Protein AF-F9EGR3-F1 (afdb_monomer)

Sequence (83 aa):
MYSAWTRSGASGSWACLARVFAGSHLTDPFVRLERTRVLTIETLPARADRRTLPCPMADGEALVRLPLRLEAVRGVVPVLLPC

Radius of gyration: 17.46 Å; Cα contacts (8 Å, |Δi|>4): 42; chains: 1; bounding box: 32×32×51 Å

Secondary structure (DSSP, 8-state):
---------TTHHHHHHHHHHTT-GGGSTT------SEEEE-PPPPPTT---PPPPEETTEEP--S-EEEE--TTSS------

Mean predicted aligned error: 10.26 Å

Foldseek 3Di:
DDDDDDDDDVPPPVVLVVCVVVVNNVPPPPDDDDDDFKDWDADDPDDPPDDDDDFDDDPRHGDPDDGDIDGNDPPPDDDDDDD

pLDDT: mean 77.88, std 19.4, range [29.19, 96.19]

Solvent-accessible surface area (backbone atoms only — not comparable to full-atom values): 6045 Å² total; per-residue (Å²): 137,90,79,79,88,77,89,75,64,102,73,57,63,63,61,49,52,52,25,53,77,68,71,58,38,78,77,38,92,89,50,84,87,81,91,75,56,67,48,78,48,70,76,74,83,84,55,102,82,64,74,83,74,80,78,54,66,56,100,88,42,82,49,99,63,76,65,41,81,47,70,70,73,80,83,80,69,90,75,92,73,90,132

Structure (mmCIF, N/CA/C/O backbone):
data_AF-F9EGR3-F1
#
_entry.id   AF-F9EGR3-F1
#
loop_
_atom_site.group_PDB
_atom_site.id
_atom_site.type_symbol
_atom_site.label_atom_id
_atom_site.label_alt_id
_atom_si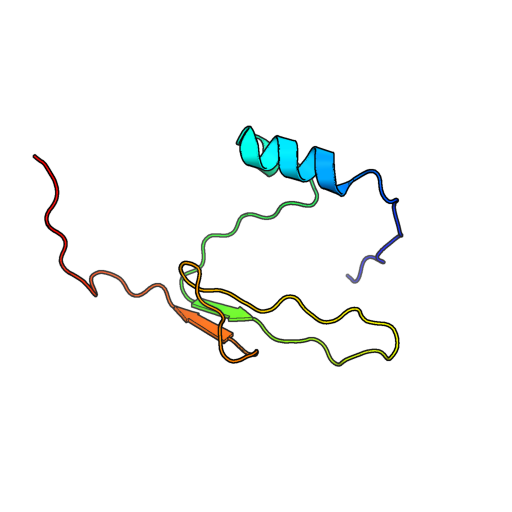te.label_comp_id
_atom_site.label_asym_id
_atom_site.label_entity_id
_atom_site.label_seq_id
_atom_site.pdbx_PDB_ins_code
_atom_site.Cartn_x
_atom_site.Cartn_y
_atom_site.Cartn_z
_atom_site.occupancy
_atom_site.B_iso_or_equiv
_atom_site.auth_seq_id
_atom_site.auth_comp_id
_atom_site.auth_asym_id
_atom_site.auth_atom_id
_atom_site.pdbx_PDB_model_num
ATOM 1 N N . MET A 1 1 ? -6.176 5.231 -24.136 1.00 29.19 1 MET A N 1
ATOM 2 C CA . MET A 1 1 ? -5.147 6.124 -24.710 1.00 29.19 1 MET A CA 1
ATOM 3 C C . MET A 1 1 ? -3.799 5.673 -24.158 1.00 29.19 1 MET A C 1
ATOM 5 O O . MET A 1 1 ? -3.522 5.910 -22.992 1.00 29.19 1 MET A O 1
ATOM 9 N N . TYR A 1 2 ? -3.042 4.884 -24.926 1.00 29.62 2 TYR A N 1
ATOM 10 C CA . TYR A 1 2 ? -1.740 4.346 -24.515 1.00 29.62 2 TYR A CA 1
ATOM 11 C C . TYR A 1 2 ? -0.656 5.358 -24.898 1.00 29.62 2 TYR A C 1
ATOM 13 O O . TYR A 1 2 ? -0.377 5.521 -26.082 1.00 29.62 2 TYR A O 1
ATOM 21 N N . SER A 1 3 ? -0.067 6.057 -23.928 1.00 30.91 3 SER A N 1
ATOM 22 C CA . SER A 1 3 ? 1.099 6.910 -24.169 1.00 30.91 3 SER A CA 1
ATOM 23 C C . SER A 1 3 ? 2.388 6.128 -23.925 1.00 30.91 3 SER A C 1
ATOM 25 O O . SER A 1 3 ? 2.604 5.520 -22.875 1.00 30.91 3 SER A O 1
ATOM 27 N N . ALA A 1 4 ? 3.214 6.127 -24.967 1.00 31.97 4 ALA A N 1
ATOM 28 C CA . ALA A 1 4 ? 4.504 5.479 -25.064 1.00 31.97 4 ALA A CA 1
ATOM 29 C C . ALA A 1 4 ? 5.459 5.921 -23.946 1.00 31.97 4 ALA A C 1
ATOM 31 O O . ALA A 1 4 ? 5.621 7.106 -23.665 1.00 31.97 4 ALA A O 1
ATOM 32 N N . TRP A 1 5 ? 6.132 4.941 -23.345 1.00 37.62 5 TRP A N 1
ATOM 33 C CA . TRP A 1 5 ? 7.292 5.150 -22.488 1.00 37.62 5 TRP A CA 1
ATOM 34 C C . TRP A 1 5 ? 8.477 5.600 -23.347 1.00 37.62 5 TRP A C 1
ATOM 36 O O . TRP A 1 5 ? 9.182 4.774 -23.929 1.00 37.62 5 TRP A O 1
ATOM 46 N N . THR A 1 6 ? 8.718 6.907 -23.434 1.00 37.91 6 THR A N 1
ATOM 47 C CA . THR A 1 6 ? 9.981 7.422 -23.966 1.00 37.91 6 THR A CA 1
ATOM 48 C C . THR A 1 6 ? 10.997 7.549 -22.841 1.00 37.91 6 THR A C 1
ATOM 50 O O . THR A 1 6 ? 10.889 8.372 -21.936 1.00 37.91 6 THR A O 1
ATOM 53 N N . ARG A 1 7 ? 11.988 6.671 -22.948 1.00 44.53 7 ARG A N 1
ATOM 54 C CA . ARG A 1 7 ? 13.294 6.639 -22.298 1.00 44.53 7 ARG A CA 1
ATOM 55 C C . ARG A 1 7 ? 13.851 8.051 -22.011 1.00 44.53 7 ARG A C 1
ATOM 57 O O . ARG A 1 7 ? 14.244 8.764 -22.923 1.00 44.53 7 ARG A O 1
ATOM 64 N N . SER A 1 8 ? 13.951 8.394 -20.732 1.00 41.69 8 SER A N 1
ATOM 65 C CA . SER A 1 8 ? 14.855 9.403 -20.164 1.00 41.69 8 SER A CA 1
ATOM 66 C C . SER A 1 8 ? 15.445 8.710 -18.933 1.00 41.69 8 SER A C 1
ATOM 68 O O . SER A 1 8 ? 14.711 8.306 -18.040 1.00 41.69 8 SER A O 1
ATOM 70 N N . GLY A 1 9 ? 16.680 8.216 -18.989 1.00 37.03 9 GLY A N 1
ATOM 71 C CA . GLY A 1 9 ? 17.863 9.047 -18.795 1.00 37.03 9 GLY A CA 1
ATOM 72 C C . GLY A 1 9 ? 18.248 8.919 -17.319 1.00 37.03 9 GLY A C 1
ATOM 73 O O . GLY A 1 9 ? 17.476 9.293 -16.445 1.00 37.03 9 GLY A O 1
ATOM 74 N N . ALA A 1 10 ? 19.399 8.318 -17.024 1.00 43.03 10 ALA A N 1
ATOM 75 C CA . ALA A 1 10 ? 19.829 7.881 -15.690 1.00 43.03 10 ALA A CA 1
ATOM 76 C C . ALA A 1 10 ? 20.093 9.015 -14.660 1.00 43.03 10 ALA A C 1
ATOM 78 O O . ALA A 1 10 ? 20.792 8.809 -13.675 1.00 43.03 10 ALA A O 1
ATOM 79 N N . SER A 1 11 ? 19.522 10.202 -14.867 1.00 43.44 11 SER A N 1
ATOM 80 C CA . SER A 1 11 ? 19.587 11.391 -14.009 1.00 43.44 11 SER A CA 1
ATOM 81 C C . SER A 1 11 ? 18.271 11.690 -13.264 1.00 43.44 11 SER A C 1
ATOM 83 O O . SER A 1 11 ? 18.239 12.576 -12.415 1.00 43.44 11 SER A O 1
ATOM 85 N N . GLY A 1 12 ? 17.184 10.952 -13.537 1.00 53.56 12 GLY A N 1
ATOM 86 C CA . GLY A 1 12 ? 15.845 11.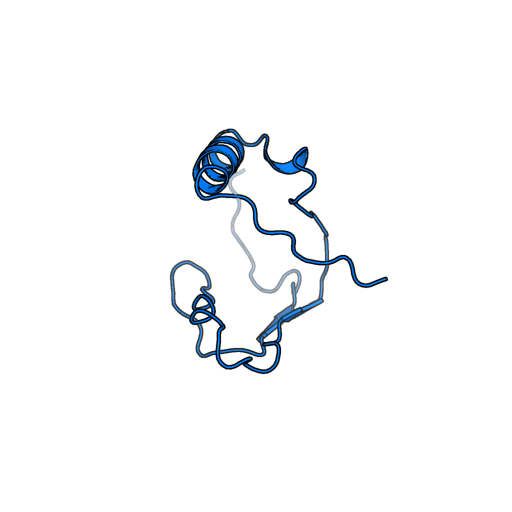231 -12.988 1.00 53.56 12 GLY A CA 1
ATOM 87 C C . GLY A 1 12 ? 15.499 10.595 -11.631 1.00 53.56 12 GLY A C 1
ATOM 88 O O . GLY A 1 12 ? 14.590 11.072 -10.953 1.00 53.56 12 GLY A O 1
ATOM 89 N N . SER A 1 13 ? 16.197 9.538 -11.197 1.00 62.62 13 SER A N 1
ATOM 90 C CA . SER A 1 13 ? 15.808 8.766 -10.000 1.00 62.62 13 SER A CA 1
ATOM 91 C C . SER A 1 13 ? 16.152 9.465 -8.684 1.00 62.62 13 SER A C 1
ATOM 93 O O . SER A 1 13 ? 15.332 9.494 -7.770 1.00 62.62 13 SER A O 1
ATOM 95 N N . TRP A 1 14 ? 17.340 10.066 -8.589 1.00 69.38 14 TRP A N 1
ATOM 96 C CA . TRP A 1 14 ? 17.816 10.702 -7.356 1.00 69.38 14 TRP A CA 1
ATOM 97 C C . TRP A 1 14 ? 17.082 11.997 -7.031 1.00 69.38 14 TRP A C 1
ATOM 99 O O . TRP A 1 14 ? 16.751 12.237 -5.876 1.00 69.38 14 TRP A O 1
ATOM 109 N N . ALA A 1 15 ? 16.759 12.803 -8.044 1.00 73.81 15 ALA A N 1
ATOM 110 C CA . ALA A 1 15 ? 15.971 14.016 -7.851 1.00 73.81 15 ALA A CA 1
ATOM 111 C C . ALA A 1 15 ? 14.537 13.701 -7.384 1.00 73.81 15 ALA A C 1
ATOM 113 O O . ALA A 1 15 ? 13.983 14.426 -6.560 1.00 73.81 15 ALA A O 1
ATOM 114 N N . CYS A 1 16 ? 13.951 12.603 -7.874 1.00 74.25 16 CYS A N 1
ATOM 115 C CA . CYS A 1 16 ? 12.655 12.115 -7.404 1.00 74.25 16 CYS A CA 1
ATOM 116 C C . CYS A 1 16 ? 12.739 11.640 -5.944 1.00 74.25 16 CYS A C 1
ATOM 118 O O . CYS A 1 16 ? 11.966 12.100 -5.108 1.00 74.25 16 CYS A O 1
ATOM 120 N N . LEU A 1 17 ? 13.740 10.817 -5.607 1.00 81.69 17 LEU A N 1
ATOM 121 C CA . LEU A 1 17 ? 14.009 10.388 -4.228 1.00 81.69 17 LEU A CA 1
ATOM 122 C C . LEU A 1 17 ? 14.211 11.577 -3.278 1.00 81.69 17 LEU A C 1
ATOM 124 O O . LEU A 1 17 ? 13.604 11.613 -2.212 1.00 81.69 17 LEU A O 1
ATOM 128 N N . ALA A 1 18 ? 14.984 12.589 -3.678 1.00 86.50 18 ALA A N 1
ATOM 129 C CA . ALA A 1 18 ? 15.184 13.802 -2.887 1.00 86.50 18 ALA A CA 1
ATOM 130 C C . ALA A 1 18 ? 13.862 14.541 -2.606 1.00 86.50 18 ALA A C 1
ATOM 132 O O . ALA A 1 18 ? 13.631 14.982 -1.482 1.00 86.50 18 ALA A O 1
ATOM 133 N N . ARG A 1 19 ? 12.955 14.626 -3.591 1.00 87.44 19 ARG A N 1
ATOM 134 C CA . ARG A 1 19 ? 11.608 15.196 -3.398 1.00 87.44 19 ARG A CA 1
ATOM 135 C C . ARG A 1 19 ? 10.721 14.343 -2.492 1.00 87.44 19 ARG A C 1
ATOM 137 O O . ARG A 1 19 ? 9.892 14.898 -1.773 1.00 87.44 19 ARG A O 1
ATOM 144 N N . VAL A 1 20 ? 10.873 13.017 -2.513 1.00 89.50 20 VAL A N 1
ATOM 145 C CA . VAL A 1 20 ? 10.165 12.124 -1.582 1.00 89.50 20 VAL A CA 1
ATOM 146 C C . VAL A 1 20 ? 10.604 12.421 -0.151 1.00 89.50 20 VAL A C 1
ATOM 148 O O . VAL A 1 20 ? 9.748 12.700 0.685 1.00 89.50 20 VAL A O 1
ATOM 151 N N . PHE A 1 21 ? 11.914 12.476 0.107 1.00 89.31 21 PHE A N 1
ATOM 152 C CA . PHE A 1 21 ? 12.449 12.797 1.436 1.00 89.31 21 PHE A CA 1
ATOM 153 C C . PHE A 1 21 ? 12.118 14.222 1.897 1.00 89.31 21 PHE A C 1
ATOM 155 O O . PHE A 1 21 ? 11.905 14.442 3.084 1.00 89.31 21 PHE A O 1
ATOM 162 N N . ALA A 1 22 ? 12.021 15.178 0.971 1.00 91.38 22 ALA A N 1
ATOM 163 C CA . ALA A 1 22 ? 11.592 16.545 1.267 1.00 91.38 22 ALA A CA 1
ATOM 164 C C . ALA A 1 22 ? 10.062 16.709 1.391 1.00 91.38 22 ALA A C 1
ATOM 166 O O . ALA A 1 22 ? 9.591 17.806 1.682 1.00 91.38 22 ALA A O 1
ATOM 167 N N . GLY A 1 23 ? 9.266 15.666 1.122 1.00 91.94 23 GLY A N 1
ATOM 168 C CA . GLY A 1 23 ? 7.801 15.730 1.172 1.00 91.94 23 GLY A CA 1
ATOM 169 C C . GLY A 1 23 ? 7.132 16.518 0.033 1.00 91.94 23 GLY A C 1
ATOM 170 O O . GLY A 1 23 ? 5.933 16.766 0.091 1.00 91.94 23 GLY A O 1
ATOM 171 N N . SER A 1 24 ? 7.862 16.887 -1.024 1.00 91.38 24 SER A N 1
ATOM 172 C CA . SER A 1 24 ? 7.380 17.746 -2.124 1.00 91.38 24 SER A CA 1
ATOM 173 C C . SER A 1 24 ? 7.080 17.000 -3.431 1.00 91.38 24 SER A C 1
ATOM 175 O O . SER A 1 24 ? 6.765 17.610 -4.448 1.00 91.38 24 SER A O 1
ATOM 177 N N . HIS A 1 25 ? 7.155 15.670 -3.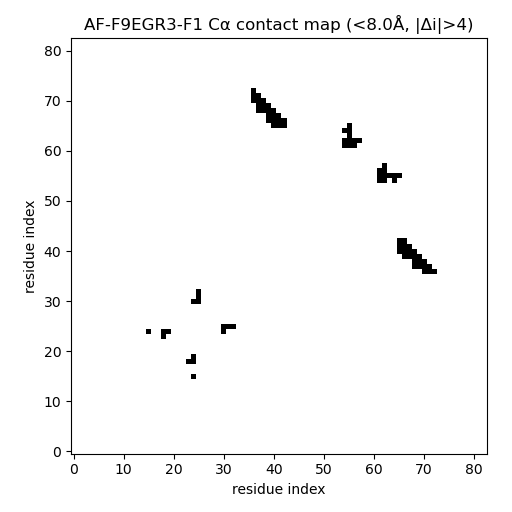421 1.00 90.00 25 HIS A N 1
ATOM 178 C CA . HIS A 1 25 ? 7.011 14.812 -4.602 1.00 90.00 25 HIS A CA 1
ATOM 179 C C . HIS A 1 25 ? 5.613 14.807 -5.245 1.00 90.00 25 HIS A C 1
ATOM 181 O O . HIS A 1 25 ? 5.494 14.426 -6.404 1.00 90.00 25 HIS A O 1
ATOM 187 N N . LEU A 1 26 ? 4.560 15.234 -4.540 1.00 90.62 26 LEU A N 1
ATOM 188 C CA . LEU A 1 26 ? 3.184 15.201 -5.064 1.00 90.62 26 LEU A CA 1
ATOM 189 C C . LEU A 1 26 ? 2.929 16.183 -6.218 1.00 90.62 26 LEU A C 1
ATOM 191 O O . LEU A 1 26 ? 1.917 16.064 -6.901 1.00 90.62 26 LEU A O 1
ATOM 195 N N . THR A 1 27 ? 3.821 17.150 -6.435 1.00 85.38 27 THR A N 1
ATOM 196 C CA . THR A 1 27 ? 3.748 18.080 -7.572 1.00 85.38 27 THR A CA 1
ATOM 197 C C . THR A 1 27 ? 4.414 17.527 -8.833 1.00 85.38 27 THR A C 1
ATOM 199 O O . THR A 1 27 ? 4.324 18.142 -9.895 1.00 85.38 27 THR A O 1
ATOM 202 N N . ASP A 1 28 ? 5.084 16.375 -8.741 1.00 85.31 28 ASP A N 1
ATOM 203 C CA . ASP A 1 28 ? 5.742 15.735 -9.873 1.00 85.31 28 ASP A CA 1
ATOM 204 C C . ASP A 1 28 ? 4.702 15.068 -10.797 1.00 85.31 28 ASP A C 1
ATOM 206 O O . ASP A 1 28 ? 3.883 14.277 -10.324 1.00 85.31 28 ASP A O 1
ATOM 210 N N . PRO A 1 29 ? 4.728 15.325 -12.118 1.00 83.31 29 PRO A N 1
ATOM 211 C CA . PRO A 1 29 ? 3.743 14.774 -13.052 1.00 83.31 29 PRO A CA 1
ATOM 212 C C . PRO A 1 29 ? 3.777 13.240 -13.162 1.00 83.31 29 PRO A C 1
ATOM 214 O O . PR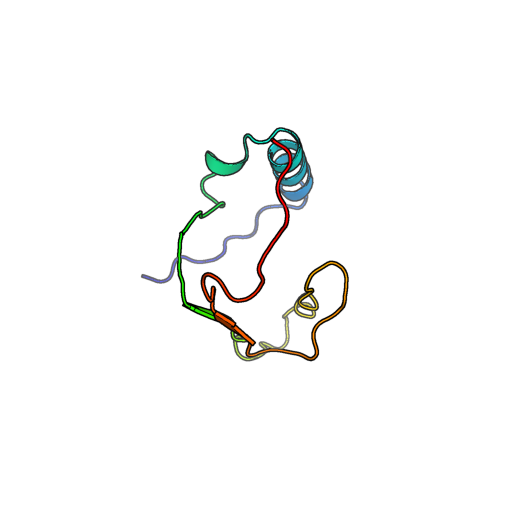O A 1 29 ? 2.823 12.641 -13.664 1.00 83.31 29 PRO A O 1
ATOM 217 N N . PHE A 1 30 ? 4.857 12.592 -12.715 1.00 83.19 30 PHE A N 1
ATOM 218 C CA . PHE A 1 30 ? 4.990 11.136 -12.706 1.00 83.19 30 PHE A CA 1
ATOM 219 C C . PHE A 1 30 ? 4.537 10.490 -11.391 1.00 83.19 30 PHE A C 1
ATOM 221 O O . PHE A 1 30 ? 4.516 9.261 -11.298 1.00 83.19 30 PHE A O 1
ATOM 228 N N . VAL A 1 31 ? 4.142 11.281 -10.391 1.00 86.19 31 VAL A N 1
ATOM 229 C CA . VAL A 1 31 ? 3.585 10.794 -9.127 1.00 86.19 31 VAL A CA 1
ATOM 230 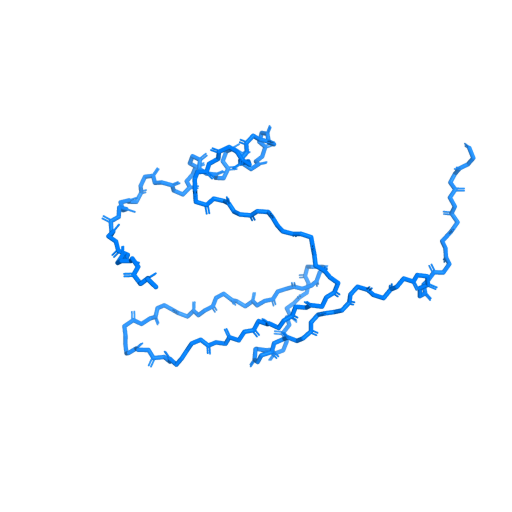C C . VAL A 1 31 ? 2.063 10.871 -9.183 1.00 86.19 31 VAL A C 1
ATOM 232 O O . VAL A 1 31 ? 1.481 11.890 -9.544 1.00 86.19 31 VAL A O 1
ATOM 235 N N . ARG A 1 32 ? 1.393 9.779 -8.801 1.00 89.00 32 ARG A N 1
ATOM 236 C CA . ARG A 1 32 ? -0.064 9.746 -8.642 1.00 89.00 32 ARG A CA 1
ATOM 237 C C . ARG A 1 32 ? -0.435 9.381 -7.219 1.00 89.00 32 ARG A C 1
ATOM 239 O O . ARG A 1 32 ? 0.119 8.443 -6.655 1.00 89.00 32 ARG A O 1
ATOM 246 N N . LEU A 1 33 ? -1.404 10.113 -6.677 1.00 91.62 33 LEU A N 1
ATOM 247 C CA . LEU A 1 33 ? -1.995 9.857 -5.374 1.00 91.62 33 LEU A CA 1
ATOM 248 C C . LEU A 1 33 ? -3.484 9.576 -5.549 1.00 91.62 33 LEU A C 1
ATOM 250 O O . LEU A 1 33 ? -4.231 10.424 -6.034 1.00 91.62 33 LEU A O 1
ATOM 254 N N . GLU A 1 34 ? -3.907 8.401 -5.108 1.00 94.50 34 GLU A N 1
ATOM 255 C CA . GLU A 1 34 ? -5.304 7.986 -5.098 1.00 94.50 34 GLU A CA 1
ATOM 256 C C . GLU A 1 34 ? -5.632 7.367 -3.737 1.00 94.50 34 GLU A C 1
ATOM 258 O O . GLU A 1 34 ? -4.793 6.701 -3.128 1.00 94.50 34 GLU A O 1
ATOM 263 N N . ARG A 1 35 ? -6.845 7.619 -3.231 1.00 95.12 35 ARG A N 1
ATOM 264 C CA . ARG A 1 35 ? -7.353 6.991 -2.007 1.00 95.12 35 ARG A CA 1
ATOM 265 C C . ARG A 1 35 ? -8.367 5.925 -2.379 1.00 95.12 35 ARG A C 1
ATOM 267 O O . ARG A 1 35 ? -9.456 6.253 -2.845 1.00 95.12 35 ARG A O 1
ATOM 274 N N . THR A 1 36 ? -8.042 4.676 -2.075 1.00 94.69 36 THR A N 1
ATOM 275 C CA . THR A 1 36 ? -8.871 3.526 -2.445 1.00 94.69 36 THR A CA 1
ATOM 276 C C . THR A 1 36 ? -8.976 2.566 -1.263 1.00 94.69 36 THR A C 1
ATOM 278 O O . THR A 1 36 ? -8.039 2.430 -0.480 1.00 94.69 36 THR A O 1
ATOM 281 N N . ARG A 1 37 ? -10.135 1.912 -1.099 1.00 96.06 37 ARG A N 1
ATOM 282 C CA . ARG A 1 37 ? -10.334 0.888 -0.054 1.00 96.06 37 ARG A CA 1
ATOM 283 C C . ARG A 1 37 ? -9.882 -0.502 -0.482 1.00 96.06 37 ARG A C 1
ATOM 285 O O . ARG A 1 37 ? -9.476 -1.274 0.372 1.00 96.06 37 ARG A O 1
ATOM 292 N N . VAL A 1 38 ? -9.986 -0.818 -1.770 1.00 96.12 38 VAL A N 1
ATOM 293 C CA . VAL A 1 38 ? -9.631 -2.123 -2.338 1.00 96.12 38 VAL A CA 1
ATOM 294 C C . VAL A 1 38 ? -8.758 -1.890 -3.563 1.00 96.12 38 VAL A C 1
ATOM 296 O O . VAL A 1 38 ? -9.116 -1.081 -4.414 1.00 96.12 38 VAL A O 1
ATOM 299 N N . LEU A 1 39 ? -7.635 -2.593 -3.662 1.00 94.81 39 LEU A N 1
ATOM 300 C CA . LEU A 1 39 ? -6.706 -2.500 -4.786 1.00 94.81 39 LEU A CA 1
ATOM 301 C C . LEU A 1 39 ? -6.231 -3.897 -5.179 1.00 94.81 39 LEU A C 1
ATOM 303 O O . LEU A 1 39 ? -5.802 -4.665 -4.322 1.00 94.81 39 LEU A O 1
ATOM 307 N N . THR A 1 40 ? -6.246 -4.194 -6.476 1.00 92.44 40 THR A N 1
ATOM 308 C CA . THR A 1 40 ? -5.579 -5.376 -7.027 1.00 92.44 40 THR A CA 1
ATOM 309 C C . THR A 1 40 ? -4.350 -4.932 -7.808 1.00 92.44 40 THR A C 1
ATOM 311 O O . THR A 1 40 ? -4.439 -4.058 -8.668 1.00 92.44 40 THR A O 1
ATOM 314 N N . ILE A 1 41 ? -3.201 -5.531 -7.506 1.00 88.88 41 ILE A N 1
ATOM 315 C CA . ILE A 1 41 ? -1.938 -5.318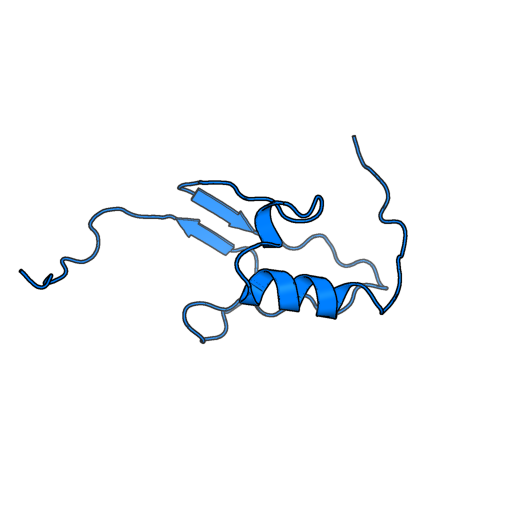 -8.211 1.00 88.88 41 ILE A CA 1
ATOM 316 C C . ILE A 1 41 ? -1.581 -6.621 -8.911 1.00 88.88 41 ILE A C 1
ATOM 318 O O . ILE A 1 41 ? -1.473 -7.664 -8.269 1.00 88.88 41 ILE A O 1
ATOM 322 N N . GLU A 1 42 ? -1.366 -6.563 -10.219 1.00 86.38 42 GLU A N 1
ATOM 323 C CA . GLU A 1 42 ? -1.068 -7.730 -11.047 1.00 86.38 42 GLU A CA 1
ATOM 324 C C . GLU A 1 42 ? 0.237 -7.527 -11.817 1.00 86.38 42 GLU A C 1
ATOM 326 O O . GLU A 1 42 ? 0.667 -6.398 -12.075 1.00 86.38 42 GLU A O 1
ATOM 331 N N . THR A 1 43 ? 0.880 -8.627 -12.206 1.00 79.00 43 THR A N 1
ATOM 332 C CA . THR A 1 43 ? 1.984 -8.558 -13.161 1.00 79.00 43 THR A CA 1
ATOM 333 C C . THR A 1 43 ? 1.434 -8.450 -14.572 1.00 79.00 43 THR A C 1
ATOM 335 O O . THR A 1 43 ? 0.545 -9.190 -14.984 1.00 79.00 43 THR A O 1
ATOM 338 N N . LEU A 1 44 ? 2.020 -7.557 -15.363 1.00 73.88 44 LEU A N 1
ATOM 339 C CA . LEU A 1 44 ? 1.867 -7.653 -16.808 1.00 73.88 44 LEU A CA 1
ATOM 340 C C . LEU A 1 44 ? 2.660 -8.872 -17.310 1.00 73.88 44 LEU A C 1
ATOM 342 O O . LEU A 1 44 ? 3.742 -9.132 -16.770 1.00 73.88 44 LEU A O 1
ATOM 346 N N . PRO A 1 45 ? 2.195 -9.569 -18.365 1.00 70.38 45 PRO A N 1
ATOM 347 C CA . PRO A 1 45 ? 2.945 -10.654 -18.984 1.00 70.38 45 PRO A CA 1
ATOM 348 C C . PRO A 1 45 ? 4.386 -10.230 -19.274 1.00 70.38 45 PRO A C 1
ATOM 350 O O . PRO A 1 45 ? 4.641 -9.113 -19.753 1.00 70.38 45 PRO A O 1
ATOM 353 N N . ALA A 1 46 ? 5.334 -11.107 -18.947 1.00 64.81 46 ALA A N 1
ATOM 354 C CA . ALA A 1 46 ? 6.743 -10.851 -19.184 1.00 64.81 46 ALA A CA 1
ATOM 355 C C . ALA A 1 46 ? 6.976 -10.674 -20.692 1.00 64.81 46 ALA A C 1
ATOM 357 O O . ALA A 1 46 ? 6.662 -11.554 -21.491 1.00 64.81 46 ALA A O 1
ATOM 358 N N . ARG A 1 47 ? 7.528 -9.525 -21.084 1.00 62.47 47 ARG A N 1
ATOM 359 C CA . ARG A 1 47 ? 8.236 -9.403 -22.361 1.00 62.47 47 ARG A CA 1
ATOM 360 C C . ARG A 1 47 ? 9.681 -9.803 -22.096 1.00 62.47 47 ARG A C 1
ATOM 362 O O . ARG A 1 47 ? 10.184 -9.531 -21.006 1.00 62.47 47 ARG A O 1
ATOM 369 N N . ALA A 1 48 ? 10.317 -10.461 -23.062 1.00 57.34 48 ALA A N 1
ATOM 370 C CA . ALA A 1 48 ? 11.648 -11.063 -22.925 1.00 57.34 48 ALA A CA 1
ATOM 371 C C . ALA A 1 48 ? 12.772 -10.076 -22.517 1.00 57.34 48 ALA A C 1
ATOM 373 O O . ALA A 1 48 ? 13.886 -10.502 -22.243 1.00 57.34 48 ALA A O 1
ATOM 374 N N . ASP A 1 49 ? 12.481 -8.773 -22.447 1.00 61.31 49 ASP A N 1
ATOM 375 C CA . ASP A 1 49 ? 13.392 -7.677 -22.115 1.00 61.31 49 ASP A CA 1
ATOM 376 C C . ASP A 1 49 ? 13.127 -7.006 -20.749 1.00 61.31 49 ASP A C 1
ATOM 378 O O . ASP A 1 49 ? 13.783 -6.018 -20.403 1.00 61.31 49 ASP A O 1
ATOM 382 N N . ARG A 1 50 ? 12.162 -7.488 -19.952 1.00 60.00 50 ARG A N 1
ATOM 383 C CA . ARG A 1 50 ? 11.799 -6.832 -18.686 1.00 60.00 50 ARG A CA 1
ATOM 384 C C . ARG A 1 50 ? 12.706 -7.245 -17.527 1.00 60.00 50 ARG A C 1
ATOM 386 O O . ARG A 1 50 ? 12.837 -8.420 -17.202 1.00 60.00 50 ARG A O 1
ATOM 393 N N . ARG A 1 51 ? 13.254 -6.231 -16.845 1.00 60.41 51 ARG A N 1
ATOM 394 C CA . ARG A 1 51 ? 13.884 -6.347 -15.519 1.00 60.41 51 ARG A CA 1
ATOM 395 C C . ARG A 1 51 ? 12.953 -7.090 -14.554 1.00 60.41 51 ARG A C 1
ATOM 397 O O . ARG A 1 51 ? 11.743 -6.859 -14.589 1.00 60.41 51 ARG A O 1
ATOM 404 N N . THR A 1 52 ? 13.529 -7.924 -13.684 1.00 62.69 52 THR A N 1
ATOM 405 C CA . THR A 1 52 ? 12.830 -8.562 -12.559 1.00 62.69 52 THR A CA 1
ATOM 406 C C . THR A 1 52 ? 11.950 -7.532 -11.860 1.00 62.69 52 THR A C 1
ATOM 408 O O . THR A 1 52 ? 12.429 -6.460 -11.483 1.00 62.69 52 THR A O 1
ATOM 411 N N . LEU A 1 53 ? 10.653 -7.827 -11.742 1.00 62.66 53 LEU A N 1
ATOM 412 C CA . LEU A 1 53 ? 9.735 -6.944 -11.033 1.00 62.66 53 LEU A CA 1
ATOM 413 C C . LEU A 1 53 ? 10.172 -6.853 -9.564 1.00 62.66 53 LEU A C 1
ATOM 415 O O . LEU A 1 53 ? 10.587 -7.871 -9.004 1.00 62.66 53 LEU A O 1
ATOM 419 N N . PRO A 1 54 ? 10.109 -5.662 -8.944 1.00 69.19 54 PRO A N 1
ATOM 420 C CA . PRO A 1 54 ? 10.464 -5.513 -7.541 1.00 69.19 54 PRO A CA 1
ATOM 421 C C . PRO A 1 54 ? 9.623 -6.468 -6.687 1.00 69.19 54 PRO A C 1
ATOM 423 O O . PRO A 1 54 ? 8.429 -6.649 -6.937 1.00 69.19 54 PRO A O 1
ATOM 426 N N . CYS A 1 55 ? 10.262 -7.098 -5.700 1.00 80.62 55 CYS A N 1
ATOM 427 C CA . CYS A 1 55 ? 9.564 -7.934 -4.733 1.00 80.62 55 CYS A CA 1
ATOM 428 C C . CYS A 1 55 ? 8.646 -7.027 -3.897 1.00 80.62 55 CYS A C 1
ATOM 430 O O . CYS A 1 55 ? 9.146 -6.067 -3.305 1.00 80.62 55 CYS A O 1
ATOM 432 N N . PRO A 1 56 ? 7.320 -7.258 -3.885 1.00 85.88 56 PRO A N 1
ATOM 433 C CA . PRO A 1 56 ? 6.432 -6.484 -3.032 1.00 85.88 56 PRO A CA 1
ATOM 434 C C . PRO A 1 56 ? 6.784 -6.734 -1.563 1.00 85.88 56 PRO A C 1
ATOM 436 O O . PRO A 1 56 ? 7.146 -7.848 -1.196 1.00 85.88 56 PRO A O 1
ATOM 439 N N . MET A 1 57 ? 6.666 -5.703 -0.732 1.00 89.12 57 MET A N 1
ATOM 440 C CA . MET A 1 57 ? 6.961 -5.772 0.699 1.00 89.12 57 MET A CA 1
ATOM 441 C C . MET A 1 57 ? 5.774 -5.237 1.503 1.00 89.12 57 MET A C 1
ATOM 443 O O . MET A 1 57 ? 5.098 -4.311 1.051 1.00 89.12 57 MET A O 1
ATOM 447 N N . ALA A 1 58 ? 5.545 -5.799 2.687 1.00 90.56 58 ALA A N 1
ATOM 448 C CA . ALA A 1 58 ? 4.621 -5.284 3.693 1.00 90.56 58 ALA A CA 1
ATOM 449 C C . ALA A 1 58 ? 5.379 -5.135 5.012 1.00 90.56 58 ALA A C 1
ATOM 451 O O . ALA A 1 58 ? 6.015 -6.082 5.459 1.00 90.56 58 ALA A O 1
ATOM 452 N N . ASP A 1 59 ? 5.352 -3.939 5.599 1.00 91.56 59 ASP A N 1
ATOM 453 C CA . ASP A 1 59 ? 5.956 -3.645 6.908 1.00 91.56 5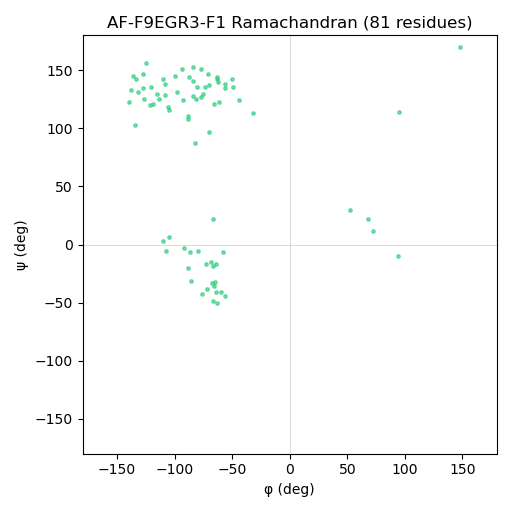9 ASP A CA 1
ATOM 454 C C . ASP A 1 59 ? 7.439 -4.055 7.054 1.00 91.56 59 ASP A C 1
ATOM 456 O O . ASP A 1 59 ? 7.914 -4.353 8.144 1.00 91.56 59 ASP A O 1
ATOM 460 N N . GLY A 1 60 ? 8.190 -4.039 5.946 1.00 91.25 60 GLY A N 1
ATOM 461 C CA . GLY A 1 60 ? 9.608 -4.425 5.896 1.00 91.25 60 GLY A CA 1
ATOM 462 C C . GLY A 1 60 ? 9.864 -5.887 5.513 1.00 91.25 60 GLY A C 1
ATOM 463 O O . GLY A 1 60 ? 10.996 -6.226 5.181 1.00 91.25 60 GLY A O 1
ATOM 464 N N . GLU A 1 61 ? 8.825 -6.718 5.454 1.00 91.81 61 GLU A N 1
ATOM 465 C CA . GLU A 1 61 ? 8.912 -8.133 5.092 1.00 91.81 61 GLU A CA 1
ATOM 466 C C . GLU A 1 61 ? 8.520 -8.377 3.631 1.00 91.81 61 GLU A C 1
ATOM 468 O O . GLU A 1 61 ? 7.637 -7.718 3.074 1.00 91.81 61 GLU A O 1
ATOM 473 N N . ALA A 1 62 ? 9.175 -9.342 2.985 1.00 88.69 62 ALA A N 1
ATOM 474 C CA . ALA A 1 62 ? 8.902 -9.699 1.595 1.00 88.69 62 ALA A CA 1
ATOM 475 C C . ALA A 1 62 ? 7.572 -10.462 1.448 1.00 88.69 62 ALA A C 1
ATOM 477 O O . ALA A 1 62 ? 7.288 -11.403 2.188 1.00 88.69 62 ALA A O 1
ATOM 478 N N . LEU A 1 63 ? 6.772 -10.100 0.442 1.00 86.62 63 LEU A N 1
ATOM 479 C CA . LEU A 1 63 ? 5.514 -10.770 0.115 1.00 86.62 63 LEU A CA 1
ATOM 480 C C . LEU A 1 63 ? 5.687 -11.855 -0.957 1.00 86.62 63 LEU A C 1
ATOM 482 O O . LEU A 1 63 ? 6.524 -11.780 -1.858 1.00 86.62 63 LEU A O 1
ATOM 486 N N . VAL A 1 64 ? 4.815 -12.862 -0.866 1.00 74.12 64 VAL A N 1
ATOM 487 C CA . VAL A 1 64 ? 5.010 -14.194 -1.461 1.00 74.12 64 VAL A CA 1
ATOM 488 C C . VAL A 1 64 ? 4.876 -14.253 -2.986 1.00 74.12 64 VAL A C 1
ATOM 490 O O . VAL A 1 64 ? 5.326 -15.250 -3.543 1.00 74.12 64 VAL A O 1
ATOM 493 N N . ARG A 1 65 ? 4.275 -13.231 -3.636 1.00 77.00 65 ARG A N 1
ATOM 494 C CA . ARG A 1 65 ? 4.250 -12.883 -5.089 1.00 77.00 65 ARG A CA 1
ATOM 495 C C . ARG A 1 65 ? 2.920 -12.217 -5.491 1.00 77.00 65 ARG A C 1
ATOM 497 O O . ARG A 1 65 ? 1.976 -12.167 -4.716 1.00 77.00 65 ARG A O 1
ATOM 504 N N . LEU A 1 66 ? 2.878 -11.689 -6.717 1.00 83.19 66 LEU A N 1
ATOM 505 C CA . LEU A 1 66 ? 1.695 -11.121 -7.379 1.00 83.19 66 LEU A CA 1
ATOM 506 C C . LEU A 1 66 ? 0.842 -12.224 -8.064 1.00 83.19 66 LEU A C 1
ATOM 508 O O . LEU A 1 66 ? 1.422 -13.225 -8.496 1.00 83.19 66 LEU A O 1
ATOM 512 N N . PRO A 1 67 ? -0.487 -12.034 -8.233 1.00 88.31 67 PRO A N 1
ATOM 513 C CA . PRO A 1 67 ? -1.236 -10.815 -7.926 1.00 88.31 67 PRO A CA 1
ATOM 514 C C . PRO A 1 67 ? -1.507 -10.633 -6.428 1.00 88.31 67 PRO A C 1
ATOM 516 O O . PRO A 1 67 ? -1.627 -11.598 -5.680 1.00 88.31 67 PRO A O 1
ATOM 519 N N . LEU A 1 68 ? -1.613 -9.377 -5.998 1.00 89.25 68 LEU A N 1
ATOM 520 C CA . LEU A 1 68 ? -1.945 -8.996 -4.627 1.00 89.25 68 LEU A CA 1
ATOM 521 C C . LEU A 1 68 ? -3.288 -8.279 -4.607 1.00 89.25 68 LEU A C 1
ATOM 523 O O . LEU A 1 68 ? -3.475 -7.309 -5.338 1.00 89.25 68 LEU A O 1
ATOM 527 N N . ARG A 1 69 ? -4.197 -8.718 -3.734 1.00 91.94 69 ARG A N 1
ATOM 528 C CA . ARG A 1 69 ? -5.426 -7.990 -3.406 1.00 91.94 69 ARG A CA 1
ATOM 529 C C . ARG A 1 69 ? -5.274 -7.378 -2.019 1.00 91.94 69 ARG A C 1
ATOM 531 O O . ARG A 1 69 ? -5.110 -8.100 -1.042 1.00 91.94 69 ARG A O 1
ATOM 538 N N . LEU A 1 70 ? -5.337 -6.056 -1.949 1.00 92.62 70 LEU A N 1
ATOM 539 C CA . LEU A 1 70 ? -5.219 -5.265 -0.730 1.00 92.62 70 LEU A CA 1
ATOM 540 C C . LEU A 1 70 ? -6.582 -4.682 -0.368 1.00 92.62 70 LEU A C 1
ATOM 542 O O . LEU A 1 70 ? -7.300 -4.195 -1.242 1.00 92.62 70 LEU A O 1
ATOM 546 N N . GLU A 1 71 ? -6.925 -4.711 0.917 1.00 96.00 71 GLU A N 1
ATOM 547 C CA . GLU A 1 71 ? -8.182 -4.176 1.432 1.00 96.00 71 GLU A CA 1
ATOM 548 C C . GLU A 1 71 ? -7.961 -3.440 2.757 1.00 96.00 71 GLU A C 1
ATOM 550 O O . GLU A 1 71 ? -7.457 -4.002 3.728 1.00 96.00 71 GLU A O 1
ATOM 555 N N . ALA A 1 72 ? -8.349 -2.167 2.797 1.00 95.19 72 ALA A N 1
ATOM 556 C CA . ALA A 1 72 ? -8.310 -1.340 3.993 1.00 95.19 72 ALA A CA 1
ATOM 557 C C . ALA A 1 72 ? -9.556 -1.607 4.849 1.00 95.19 72 ALA A C 1
ATOM 559 O O . ALA A 1 72 ? -10.583 -0.929 4.724 1.00 95.19 72 ALA A O 1
ATOM 560 N N . VAL A 1 73 ? -9.461 -2.607 5.724 1.00 95.88 73 VAL A N 1
ATOM 561 C CA . VAL A 1 73 ? -10.536 -2.965 6.653 1.00 95.88 73 VAL A CA 1
ATOM 562 C C . VAL A 1 73 ? -10.496 -2.029 7.864 1.00 95.88 73 VAL A C 1
ATOM 564 O O . VAL A 1 73 ? -9.472 -1.865 8.525 1.00 95.88 73 VAL A O 1
ATOM 567 N N . ARG A 1 74 ? -11.620 -1.369 8.156 1.00 93.94 74 ARG A N 1
ATOM 568 C CA . ARG A 1 74 ? -11.713 -0.403 9.260 1.00 93.94 74 ARG A CA 1
ATOM 569 C C . ARG A 1 74 ? -11.979 -1.109 10.584 1.00 93.94 74 ARG A C 1
ATOM 571 O O . ARG A 1 74 ? -12.810 -2.005 10.639 1.00 93.94 74 ARG A O 1
ATOM 578 N N . GLY A 1 75 ? -11.340 -0.630 11.652 1.00 94.00 75 GLY A N 1
ATOM 579 C CA . GLY A 1 75 ? -11.643 -1.059 13.023 1.00 94.00 75 GLY A CA 1
ATOM 580 C C . GLY A 1 75 ? -11.266 -2.508 13.336 1.00 94.00 75 GLY A C 1
ATOM 581 O O . GLY A 1 75 ? -11.826 -3.076 14.264 1.00 94.00 75 GLY A O 1
ATOM 582 N N . VAL A 1 76 ? -10.344 -3.106 12.572 1.00 95.75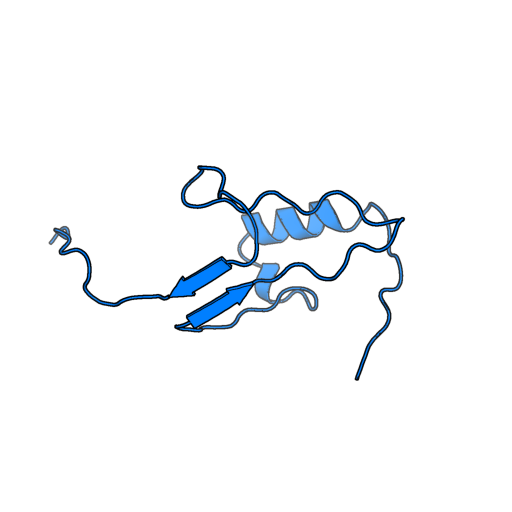 76 VAL A N 1
ATOM 583 C CA . VAL A 1 76 ? -9.899 -4.496 12.792 1.00 95.75 76 VAL A CA 1
ATOM 584 C C . VAL A 1 76 ? -9.194 -4.656 14.129 1.00 95.75 76 VAL A C 1
ATOM 586 O O . VAL A 1 76 ? -9.390 -5.650 14.818 1.00 95.75 76 VAL A O 1
ATOM 589 N N . VAL A 1 77 ? -8.356 -3.683 14.481 1.00 94.06 77 VAL A N 1
ATOM 590 C CA . VAL A 1 77 ? -7.510 -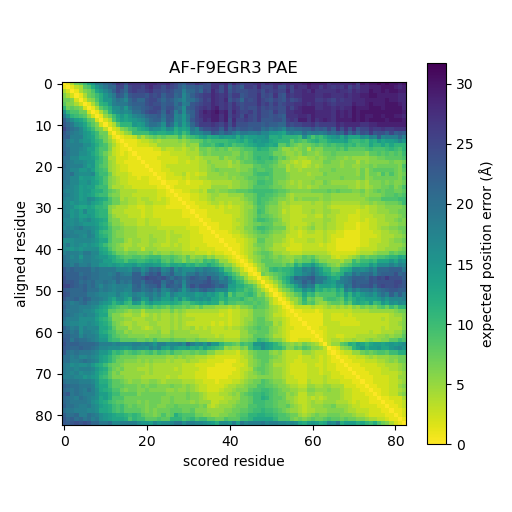3.749 15.668 1.00 94.06 77 VAL A CA 1
ATOM 591 C C . VAL A 1 77 ? -7.847 -2.561 16.569 1.00 94.06 77 VAL A C 1
ATOM 593 O O . VAL A 1 77 ? -7.723 -1.419 16.116 1.00 94.06 77 VAL A O 1
ATOM 596 N N . PRO A 1 78 ? -8.287 -2.787 17.819 1.00 93.88 78 PRO A N 1
ATOM 597 C CA . PRO A 1 78 ? -8.391 -1.720 18.803 1.00 93.88 78 PRO A CA 1
ATOM 598 C C . PRO A 1 78 ? -6.985 -1.269 19.216 1.00 93.88 78 PRO A C 1
ATOM 600 O O . PRO A 1 78 ? -6.100 -2.091 19.441 1.00 93.88 78 PRO A O 1
ATOM 603 N N . VAL A 1 79 ? -6.780 0.043 19.321 1.00 94.00 79 VAL A N 1
ATOM 604 C CA . VAL A 1 79 ? -5.480 0.639 19.660 1.00 94.00 79 VAL A CA 1
ATOM 605 C C . VAL A 1 79 ? -5.661 1.590 20.838 1.00 94.00 79 VAL A C 1
ATOM 607 O O . VAL A 1 79 ? -6.599 2.386 20.852 1.00 94.00 79 VAL A O 1
ATOM 610 N N . LEU A 1 80 ? -4.764 1.506 21.822 1.00 96.19 80 LEU A N 1
ATOM 611 C CA . LEU A 1 80 ? -4.678 2.482 22.908 1.00 96.19 80 LEU A CA 1
ATOM 612 C C . LEU A 1 80 ? -3.995 3.749 22.384 1.00 96.19 80 LEU A C 1
ATOM 614 O O . LEU A 1 80 ? -2.906 3.671 21.817 1.00 96.19 80 LEU A O 1
ATOM 618 N N . LEU A 1 81 ? -4.631 4.904 22.573 1.00 94.06 81 LEU A N 1
ATOM 619 C CA . LEU A 1 81 ? -4.102 6.198 22.146 1.00 94.06 81 LEU A CA 1
ATOM 620 C C . LEU A 1 81 ? -3.702 7.030 23.372 1.00 94.06 81 LEU A C 1
ATOM 622 O O . LEU A 1 81 ? -4.397 6.958 24.389 1.00 94.06 81 LEU A O 1
ATOM 626 N N . PRO A 1 82 ? -2.604 7.805 23.299 1.00 92.00 82 PRO A N 1
ATOM 627 C CA . PRO A 1 82 ? -2.277 8.767 24.341 1.00 92.00 82 PRO A CA 1
ATOM 628 C C . PRO A 1 82 ? -3.371 9.838 24.427 1.00 92.00 82 PRO A C 1
ATOM 630 O O . PRO A 1 82 ? -3.942 10.234 23.406 1.00 92.00 82 PRO A O 1
ATOM 633 N N . CYS A 1 83 ? -3.669 10.252 25.655 1.00 79.25 83 CYS A N 1
ATOM 634 C CA . CYS A 1 83 ? -4.599 11.327 25.978 1.00 79.25 83 CYS A CA 1
ATOM 635 C C . CYS A 1 83 ? -3.990 12.716 25.767 1.00 79.25 83 CYS A C 1
ATOM 637 O O . CYS A 1 83 ? -2.756 12.864 25.925 1.00 79.25 83 CYS A O 1
#